Protein AF-A0A537SDE8-F1 (afdb_monomer_lite)

Structure (mmCIF, N/CA/C/O backbone):
data_AF-A0A537SDE8-F1
#
_entry.id   AF-A0A537SDE8-F1
#
loop_
_atom_site.group_PDB
_atom_site.id
_atom_site.type_symbol
_atom_site.label_atom_id
_atom_site.label_alt_id
_atom_site.label_comp_id
_atom_site.label_asym_id
_atom_site.label_entity_id
_atom_site.label_seq_id
_atom_site.pdbx_PDB_ins_code
_atom_site.Cartn_x
_atom_site.Cartn_y
_atom_site.Cartn_z
_atom_site.occupancy
_atom_site.B_iso_or_equiv
_atom_site.auth_seq_id
_atom_site.auth_comp_id
_atom_site.auth_asym_id
_atom_site.auth_atom_id
_atom_site.pdbx_PDB_model_num
ATOM 1 N N . PRO A 1 1 ? 17.407 0.640 -28.974 1.00 83.56 1 PRO A N 1
ATOM 2 C CA . PRO A 1 1 ? 16.124 0.067 -28.498 1.00 83.56 1 PRO A CA 1
ATOM 3 C C . PRO A 1 1 ? 15.995 0.269 -26.982 1.00 83.56 1 PRO A C 1
ATOM 5 O O . PRO A 1 1 ? 16.969 0.051 -26.270 1.00 83.56 1 PRO A O 1
ATOM 8 N N . VAL A 1 2 ? 14.840 0.737 -26.500 1.00 88.31 2 VAL A N 1
ATOM 9 C CA . VAL A 1 2 ? 14.559 0.845 -25.056 1.00 88.31 2 VAL A CA 1
ATOM 10 C C . VAL A 1 2 ? 14.094 -0.516 -24.552 1.00 88.31 2 VAL A C 1
ATOM 12 O O . VAL A 1 2 ? 13.251 -1.145 -25.189 1.00 88.31 2 VAL A O 1
ATOM 15 N N . GLN A 1 3 ? 14.644 -0.969 -23.427 1.00 91.38 3 GLN A N 1
ATOM 16 C CA . GLN A 1 3 ? 14.120 -2.139 -22.732 1.00 91.38 3 GLN A CA 1
ATOM 17 C C . GLN A 1 3 ? 13.035 -1.718 -21.744 1.00 91.38 3 GLN A C 1
ATOM 19 O O . GLN A 1 3 ? 13.223 -0.775 -20.976 1.00 91.38 3 GLN A O 1
ATOM 24 N N . ALA A 1 4 ? 11.904 -2.420 -21.786 1.00 94.31 4 ALA A N 1
ATOM 25 C CA . ALA A 1 4 ? 10.810 -2.240 -20.843 1.00 94.31 4 ALA A CA 1
ATOM 26 C C . ALA A 1 4 ? 11.026 -3.114 -19.594 1.00 94.31 4 ALA A C 1
ATOM 28 O O . ALA A 1 4 ? 11.578 -4.213 -19.709 1.00 94.31 4 ALA A O 1
ATOM 29 N N . PRO A 1 5 ? 10.579 -2.659 -18.414 1.00 93.75 5 PRO A N 1
ATOM 30 C CA . PRO A 1 5 ? 10.586 -3.483 -17.215 1.00 93.75 5 PRO A CA 1
ATOM 31 C C . PRO A 1 5 ? 9.630 -4.670 -17.368 1.00 93.75 5 PRO A C 1
ATOM 33 O O . PRO A 1 5 ? 8.567 -4.572 -17.980 1.00 93.75 5 PRO A O 1
ATOM 36 N N . THR A 1 6 ? 10.018 -5.800 -16.787 1.00 95.62 6 THR A N 1
ATOM 37 C CA . THR A 1 6 ? 9.245 -7.050 -16.815 1.00 95.62 6 THR A CA 1
ATOM 38 C C . THR A 1 6 ? 8.334 -7.210 -15.600 1.00 95.62 6 THR A C 1
ATOM 40 O O . THR A 1 6 ? 7.432 -8.045 -15.619 1.00 95.62 6 THR A O 1
ATOM 43 N N . ARG A 1 7 ? 8.554 -6.414 -14.549 1.00 95.38 7 ARG A N 1
ATOM 44 C CA . ARG A 1 7 ? 7.770 -6.407 -13.314 1.00 95.38 7 ARG A CA 1
ATOM 45 C C . ARG A 1 7 ? 7.747 -5.008 -12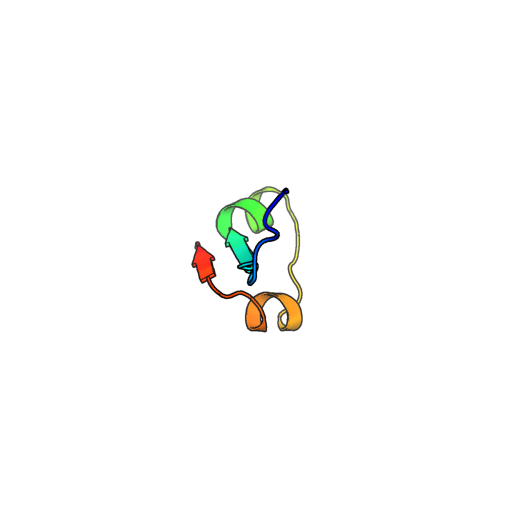.709 1.00 95.38 7 ARG A C 1
ATOM 47 O O . ARG A 1 7 ? 8.713 -4.259 -12.827 1.00 95.38 7 ARG A O 1
ATOM 54 N N . TYR A 1 8 ? 6.649 -4.719 -12.026 1.00 95.62 8 TYR A N 1
ATOM 55 C CA . TYR A 1 8 ? 6.524 -3.610 -11.093 1.00 95.62 8 TYR A CA 1
ATOM 56 C C . TYR A 1 8 ? 6.193 -4.165 -9.712 1.00 95.62 8 TYR A C 1
ATOM 58 O O . TYR A 1 8 ? 5.509 -5.184 -9.611 1.00 95.62 8 TYR A O 1
ATOM 66 N N . GLU A 1 9 ? 6.684 -3.490 -8.683 1.00 97.31 9 GLU A N 1
ATOM 67 C CA . GLU A 1 9 ? 6.418 -3.816 -7.285 1.00 97.31 9 GLU A CA 1
ATOM 68 C C . GLU A 1 9 ? 5.506 -2.748 -6.684 1.00 97.31 9 GLU A C 1
ATOM 70 O O . GLU A 1 9 ? 5.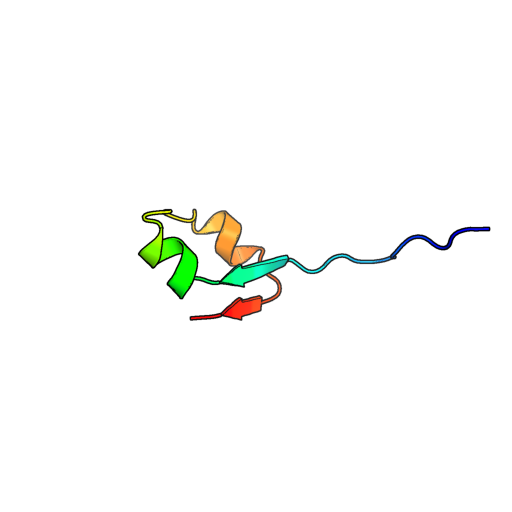670 -1.551 -6.944 1.00 97.31 9 GLU A O 1
ATOM 75 N N . LEU A 1 10 ? 4.533 -3.189 -5.893 1.00 97.19 10 LEU A N 1
ATOM 76 C CA . LEU A 1 10 ? 3.643 -2.323 -5.137 1.00 97.19 10 LEU A CA 1
ATOM 77 C C . LEU A 1 10 ? 4.094 -2.272 -3.677 1.00 97.19 10 LEU A C 1
ATOM 79 O O . LEU A 1 10 ? 3.861 -3.209 -2.918 1.00 97.19 10 LEU A O 1
ATOM 83 N N . ILE A 1 11 ? 4.677 -1.142 -3.276 1.00 97.94 11 ILE A N 1
ATOM 84 C CA . ILE A 1 11 ? 5.092 -0.881 -1.893 1.00 97.94 11 ILE A CA 1
ATOM 85 C C . ILE A 1 11 ? 4.156 0.158 -1.272 1.00 97.94 11 ILE A C 1
ATOM 87 O O . ILE A 1 11 ? 3.950 1.236 -1.836 1.00 97.94 11 ILE A O 1
ATOM 91 N N . ILE A 1 12 ? 3.598 -0.146 -0.099 1.00 97.75 12 ILE A N 1
ATOM 92 C CA . ILE A 1 12 ? 2.682 0.741 0.627 1.00 97.75 12 ILE A CA 1
ATOM 93 C C . ILE A 1 12 ? 3.330 1.225 1.922 1.00 97.75 12 ILE A C 1
ATOM 95 O O . ILE A 1 12 ? 3.689 0.427 2.778 1.00 97.75 12 ILE A O 1
ATOM 99 N N . ASN A 1 13 ? 3.403 2.545 2.116 1.00 98.12 13 ASN A N 1
ATOM 100 C CA . ASN A 1 13 ? 3.781 3.132 3.402 1.00 98.12 13 ASN A CA 1
ATOM 101 C C . ASN A 1 13 ? 2.530 3.450 4.235 1.00 98.12 13 ASN A C 1
ATOM 103 O O . ASN A 1 13 ? 1.840 4.450 4.007 1.00 98.12 13 ASN A O 1
ATOM 107 N N . LEU A 1 14 ? 2.244 2.589 5.208 1.00 96.88 14 LEU A N 1
ATOM 108 C CA . LEU A 1 14 ? 1.049 2.665 6.034 1.00 96.88 14 LEU A CA 1
ATOM 109 C C . LEU A 1 14 ? 1.121 3.819 7.0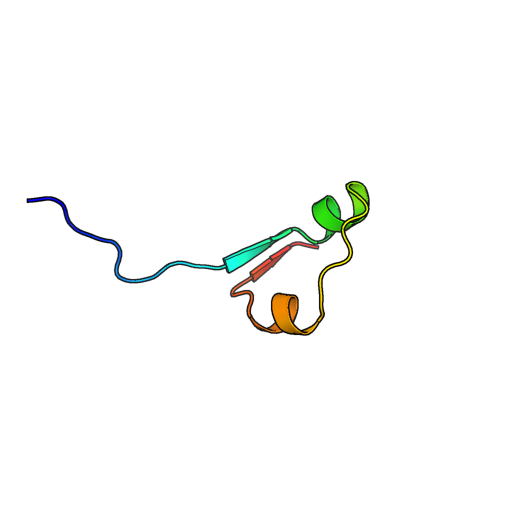45 1.00 96.88 14 LEU A C 1
ATOM 111 O O . LEU A 1 14 ? 0.106 4.476 7.285 1.00 96.88 14 LEU A O 1
ATOM 115 N N . GLN A 1 15 ? 2.307 4.123 7.584 1.00 96.50 15 GLN A N 1
ATOM 116 C CA . GLN A 1 15 ? 2.516 5.266 8.481 1.00 96.50 15 GLN A CA 1
ATOM 117 C C . GLN A 1 15 ? 2.125 6.588 7.811 1.00 96.50 15 GLN A C 1
ATOM 119 O O . GLN A 1 15 ? 1.403 7.408 8.381 1.00 96.50 15 GLN A O 1
ATOM 124 N N . ARG A 1 16 ? 2.593 6.795 6.575 1.00 97.81 16 ARG A N 1
ATOM 125 C CA . ARG A 1 16 ? 2.334 8.001 5.782 1.00 97.81 16 ARG A CA 1
ATOM 126 C C . ARG A 1 16 ? 0.877 8.080 5.356 1.00 97.81 16 ARG A C 1
ATOM 128 O O . ARG A 1 16 ? 0.305 9.160 5.449 1.00 97.81 16 ARG A O 1
ATOM 135 N N . ALA A 1 17 ? 0.269 6.966 4.945 1.00 97.62 17 ALA A N 1
ATOM 136 C CA . ALA A 1 17 ? -1.153 6.931 4.611 1.00 97.62 17 ALA A CA 1
ATOM 137 C C . ALA A 1 17 ? -2.015 7.392 5.799 1.00 97.62 17 ALA A C 1
ATOM 139 O O . ALA A 1 17 ? -2.811 8.318 5.653 1.00 97.62 17 ALA A O 1
ATOM 140 N N . LYS A 1 18 ? -1.761 6.851 6.999 1.00 96.00 18 LYS A N 1
ATOM 141 C CA . LYS A 1 18 ? -2.440 7.265 8.238 1.00 96.00 18 LYS A CA 1
ATOM 142 C C . LYS A 1 18 ? -2.216 8.745 8.559 1.00 96.00 18 LYS A C 1
ATOM 144 O O . LYS A 1 18 ? -3.170 9.450 8.868 1.00 96.00 18 LYS A O 1
ATOM 149 N N . ALA A 1 19 ? -0.977 9.233 8.446 1.00 97.94 19 ALA A N 1
ATOM 150 C CA . ALA A 1 19 ? -0.646 10.639 8.699 1.00 97.94 19 ALA A CA 1
ATOM 151 C C . ALA A 1 19 ? -1.341 11.610 7.726 1.00 97.94 19 ALA A C 1
ATOM 153 O O . ALA A 1 19 ? -1.629 12.746 8.091 1.00 97.94 19 ALA A O 1
ATOM 154 N N . LEU A 1 20 ? -1.621 11.160 6.500 1.00 98.06 20 LEU A N 1
ATOM 155 C CA . LEU A 1 20 ? -2.374 11.908 5.492 1.00 98.06 20 LEU A CA 1
ATOM 156 C C . LEU A 1 20 ? -3.898 11.735 5.617 1.00 98.06 20 LEU A C 1
ATOM 158 O O . LEU A 1 20 ? -4.633 12.314 4.821 1.00 98.06 20 LEU A O 1
ATOM 162 N N . GLY A 1 21 ? -4.385 10.948 6.583 1.00 97.19 21 GLY A N 1
ATOM 163 C CA . GLY A 1 21 ? -5.810 10.640 6.727 1.00 97.19 21 GLY A CA 1
ATOM 164 C C . GLY A 1 21 ? -6.362 9.753 5.607 1.00 97.19 21 GLY A C 1
ATOM 165 O O . GLY A 1 21 ? -7.563 9.760 5.355 1.00 97.19 21 GLY A O 1
ATOM 166 N N . LEU A 1 22 ? -5.496 9.012 4.910 1.00 97.50 22 LEU A N 1
ATOM 167 C CA . LEU A 1 22 ? -5.888 8.084 3.855 1.00 97.50 22 LEU A CA 1
ATOM 168 C C . LEU A 1 22 ? -6.200 6.715 4.459 1.00 97.50 22 LEU A C 1
ATOM 170 O O . LEU A 1 22 ? -5.311 6.023 4.962 1.00 97.50 22 LEU A O 1
ATOM 174 N N . GLU A 1 23 ? -7.459 6.301 4.358 1.00 95.50 23 GLU A N 1
ATOM 175 C CA . GLU A 1 23 ? -7.867 4.936 4.675 1.00 95.50 23 GLU A CA 1
ATOM 176 C C . GLU A 1 23 ? -7.651 4.030 3.461 1.00 95.50 23 GLU A C 1
ATOM 178 O O . GLU A 1 23 ? -8.250 4.213 2.399 1.00 95.50 23 GLU A O 1
ATOM 183 N N . LEU A 1 24 ? -6.764 3.047 3.612 1.00 96.00 24 LEU A N 1
ATOM 184 C CA . LEU A 1 24 ? -6.453 2.094 2.553 1.00 96.00 24 LEU A CA 1
ATOM 185 C C . LEU A 1 24 ? -7.365 0.863 2.658 1.00 96.00 24 LEU A C 1
ATOM 187 O O . LEU A 1 24 ? -7.410 0.234 3.719 1.00 96.00 24 LEU A O 1
ATOM 191 N N . PRO A 1 25 ? -8.056 0.466 1.573 1.00 97.62 25 PRO A N 1
ATOM 192 C CA . PRO A 1 25 ? -8.865 -0.745 1.573 1.00 97.62 25 PRO A CA 1
ATOM 193 C C . PRO A 1 25 ? -8.021 -1.993 1.888 1.00 97.62 25 PRO A C 1
ATOM 195 O O . PRO A 1 25 ? -6.934 -2.146 1.321 1.00 97.62 25 PRO A O 1
ATOM 198 N N . PRO A 1 26 ? -8.528 -2.954 2.684 1.00 96.31 26 PRO A N 1
ATOM 199 C CA . PRO A 1 26 ? -7.810 -4.200 2.973 1.00 96.31 26 PRO A CA 1
ATOM 200 C C . PRO A 1 26 ? -7.428 -4.992 1.716 1.00 96.31 26 PRO A C 1
ATOM 202 O O . PRO A 1 26 ? -6.379 -5.627 1.666 1.00 96.31 26 PRO A O 1
ATOM 205 N N . SER A 1 27 ? -8.248 -4.913 0.665 1.00 97.44 27 SER A N 1
ATOM 206 C CA . SER A 1 27 ? -7.979 -5.548 -0.628 1.00 97.44 27 SER A CA 1
ATOM 207 C C . SER A 1 27 ? -6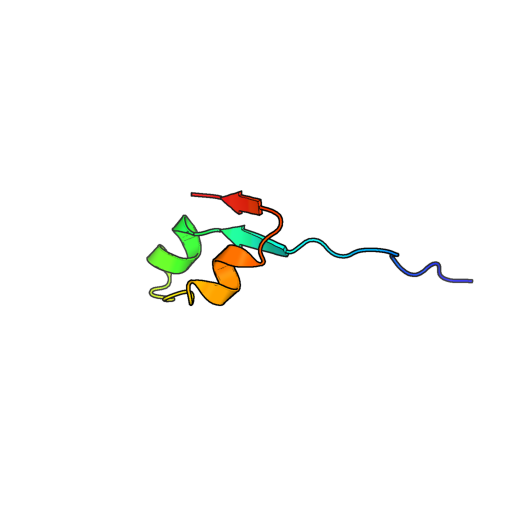.788 -4.944 -1.378 1.00 97.44 27 SER A C 1
ATOM 209 O O . SER A 1 27 ? -6.187 -5.638 -2.195 1.00 97.44 27 SER A O 1
ATOM 211 N N . LEU A 1 28 ? -6.445 -3.678 -1.120 1.00 96.31 28 LEU A N 1
ATOM 212 C CA . LEU A 1 28 ? -5.266 -3.022 -1.682 1.00 96.31 28 LEU A CA 1
ATOM 213 C C . LEU A 1 28 ? -4.008 -3.411 -0.899 1.00 96.31 28 LEU A C 1
ATOM 215 O O . LEU A 1 28 ? -2.999 -3.745 -1.510 1.00 96.31 28 LEU A O 1
ATOM 219 N N . LEU A 1 29 ? -4.095 -3.447 0.434 1.00 95.94 29 LEU A N 1
ATOM 220 C CA . LEU A 1 29 ? -3.004 -3.915 1.297 1.00 95.94 29 LEU A CA 1
ATOM 221 C C . LEU A 1 29 ? -2.632 -5.371 0.995 1.00 95.94 29 LEU A C 1
ATOM 223 O O . LEU A 1 29 ? -1.457 -5.693 0.881 1.00 95.94 29 LEU A O 1
ATOM 227 N N . ALA A 1 30 ? -3.628 -6.230 0.763 1.00 97.00 30 ALA A N 1
ATOM 228 C CA . ALA A 1 30 ? -3.420 -7.633 0.405 1.00 97.00 30 ALA A CA 1
ATOM 229 C C . ALA A 1 30 ? -2.721 -7.846 -0.953 1.00 97.00 30 ALA A C 1
ATOM 231 O O . ALA A 1 30 ? -2.316 -8.965 -1.258 1.00 97.00 30 ALA A O 1
ATOM 232 N N . ARG A 1 31 ? -2.626 -6.806 -1.792 1.00 97.00 31 ARG A N 1
ATOM 233 C CA . ARG A 1 31 ? -1.959 -6.852 -3.102 1.00 97.00 31 ARG A CA 1
ATOM 234 C C . ARG A 1 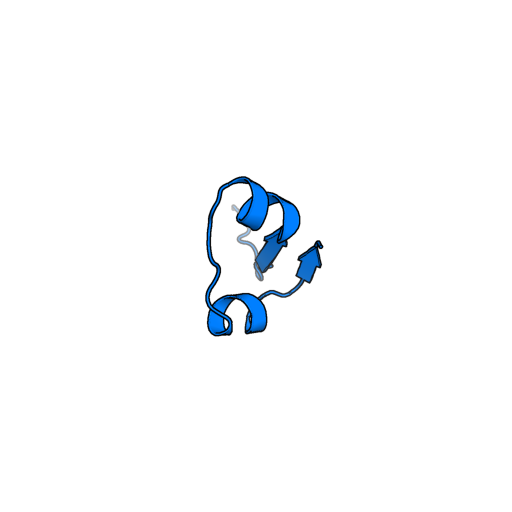31 ? -0.558 -6.252 -3.090 1.00 97.00 31 ARG A C 1
ATOM 236 O O . ARG A 1 31 ? 0.116 -6.346 -4.110 1.00 97.00 31 ARG A O 1
ATOM 243 N N . ALA A 1 32 ? -0.156 -5.600 -2.003 1.00 97.75 32 ALA A N 1
ATOM 244 C CA . ALA A 1 32 ? 1.172 -5.024 -1.899 1.00 97.75 32 ALA A CA 1
ATOM 245 C C . ALA A 1 32 ? 2.223 -6.133 -1.831 1.00 97.75 32 ALA A C 1
ATOM 247 O O . ALA A 1 32 ? 2.041 -7.126 -1.126 1.00 97.75 32 ALA A O 1
ATOM 248 N N . ASP A 1 33 ? 3.322 -5.946 -2.555 1.00 98.25 33 ASP A N 1
ATOM 249 C CA . ASP A 1 33 ? 4.507 -6.785 -2.412 1.00 98.25 33 ASP A CA 1
ATOM 250 C C . ASP A 1 33 ? 5.196 -6.492 -1.065 1.00 98.25 33 ASP A C 1
ATOM 252 O O . ASP A 1 33 ? 5.748 -7.398 -0.444 1.00 98.25 33 ASP A O 1
ATOM 256 N N . GLU A 1 34 ? 5.105 -5.248 -0.577 1.00 98.06 34 GLU A N 1
ATOM 257 C CA . GLU A 1 34 ? 5.634 -4.835 0.725 1.00 98.06 34 GLU A CA 1
ATOM 258 C C . GLU A 1 34 ? 4.754 -3.766 1.392 1.00 98.06 34 GLU A C 1
ATOM 260 O O . GLU A 1 34 ? 4.233 -2.853 0.742 1.00 98.06 34 GLU A O 1
ATOM 265 N N . VAL A 1 35 ? 4.623 -3.854 2.718 1.00 97.00 35 VAL A N 1
ATOM 266 C CA . VAL A 1 35 ? 4.000 -2.822 3.554 1.00 97.00 35 VAL A CA 1
ATOM 267 C C . VAL A 1 35 ? 5.010 -2.347 4.592 1.00 97.00 35 VAL A C 1
ATOM 269 O O . VAL A 1 35 ? 5.550 -3.146 5.350 1.00 97.00 35 VAL A O 1
ATOM 272 N N . ILE A 1 36 ? 5.234 -1.036 4.630 1.00 97.38 36 ILE A N 1
ATOM 273 C CA . ILE A 1 36 ? 6.097 -0.358 5.598 1.00 97.38 36 ILE A CA 1
ATOM 274 C C . ILE A 1 36 ? 5.195 0.281 6.658 1.00 97.38 36 ILE A C 1
ATOM 276 O O . ILE A 1 36 ? 4.337 1.104 6.315 1.00 97.38 36 ILE A O 1
ATOM 280 N N . GLU A 1 37 ? 5.379 -0.097 7.923 1.00 88.69 37 GLU A N 1
ATOM 281 C CA . GLU A 1 37 ? 4.559 0.344 9.065 1.00 88.69 37 GLU A CA 1
ATOM 282 C C . GLU A 1 37 ? 5.163 1.479 9.891 1.00 88.69 37 GLU A C 1
ATOM 284 O O . GLU A 1 37 ? 6.403 1.524 10.053 1.00 88.69 37 GLU A O 1
#

Secondary structure (DSSP, 8-sta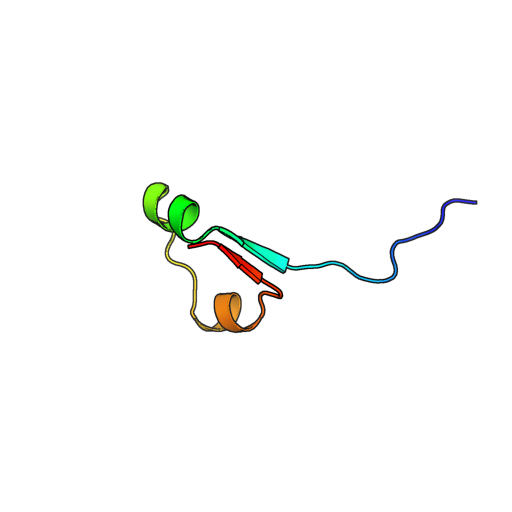te):
-PPPPS----EEEHHHHHHTT-PPPHHHHTT-SEEE-

pLDDT: mean 95.89, std 3.09, range [83.56, 98.25]

Radius of gyration: 13.24 Å; chains: 1; bounding box: 25×20×38 Å

Foldseek 3Di:
DDDDDPDDFAEAEPVVCVVVVHDDDPVSVVRHPYYHD

Sequence (37 aa):
PVQAPTRYELIINLQRAKALGLELPPSLLARADEVIE